Protein AF-A0A401U3Z3-F1 (afdb_monomer_lite)

Radius of gyration: 23.4 Å; chains: 1; bounding box: 72×34×37 Å

Secondary structure (DSSP, 8-state):
------HHHHHHHHHHHHHHHTTS-----HHHHHHHHHHHGGG-SS-HHHHHHHHTTSSSEEEEEEEEEETTEEEEEEEEETT-SSS-GGG--EEEEEEESSSSS--PEEEEE--

pLDDT: mean 84.1, std 18.47, range [35.75, 98.56]

Sequence (115 aa):
MEVNMTRKGLMLLIAVVFATLGGGSLAWSEDADQATLIKALPGAKLTLLQGIAQVAKGTEVPIEAKYEMADGKLMLSIYTSAKGFDTAAEDNSFNEYIGEVTTTSWTPKKEVFAD

Structure (mmCIF, N/CA/C/O backbone):
data_AF-A0A401U3Z3-F1
#
_entry.id   AF-A0A401U3Z3-F1
#
loop_
_atom_site.group_PDB
_atom_site.id
_atom_site.type_symbol
_atom_site.label_atom_id
_atom_site.label_alt_id
_atom_site.label_comp_id
_atom_site.label_asym_id
_atom_site.label_entity_id
_atom_site.label_seq_id
_atom_site.pdbx_PDB_ins_code
_atom_site.Cartn_x
_atom_site.Cartn_y
_atom_site.Cartn_z
_atom_site.occupancy
_atom_site.B_iso_or_equiv
_atom_site.auth_seq_id
_atom_site.auth_comp_id
_atom_site.auth_asym_id
_atom_site.auth_atom_id
_atom_site.pdbx_PDB_model_num
ATOM 1 N N . MET A 1 1 ? -56.806 -25.720 -5.184 1.00 35.75 1 MET A N 1
ATOM 2 C CA . MET A 1 1 ? -56.994 -25.247 -3.796 1.00 35.75 1 MET A CA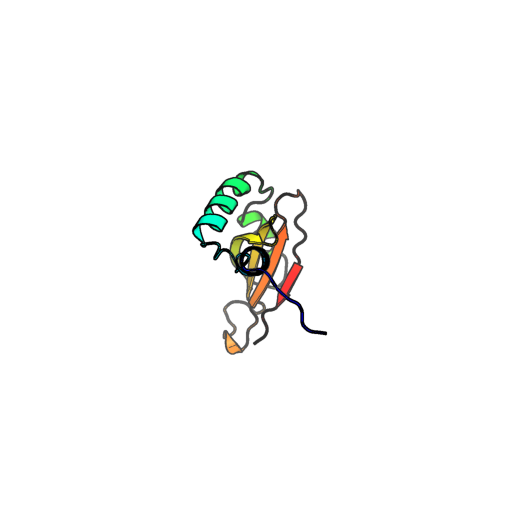 1
ATOM 3 C C . MET A 1 1 ? -56.984 -23.730 -3.835 1.00 35.75 1 MET A C 1
ATOM 5 O O . MET A 1 1 ? -55.933 -23.158 -4.085 1.00 35.75 1 MET A O 1
ATOM 9 N N . GLU A 1 2 ? -58.145 -23.090 -3.702 1.00 37.06 2 GLU A N 1
ATOM 10 C CA . GLU A 1 2 ? -58.240 -21.628 -3.605 1.00 37.06 2 GLU A CA 1
ATOM 11 C C . GLU A 1 2 ? -57.894 -21.200 -2.178 1.00 37.06 2 GLU A C 1
ATOM 13 O O . GLU A 1 2 ? -58.504 -21.662 -1.213 1.00 37.06 2 GLU A O 1
ATOM 18 N N . VAL A 1 3 ? -56.885 -20.343 -2.030 1.00 54.47 3 VAL A N 1
ATOM 19 C CA . VAL A 1 3 ? -56.543 -19.754 -0.734 1.00 54.47 3 VAL A CA 1
ATOM 20 C C . VAL A 1 3 ? -57.400 -18.503 -0.561 1.00 54.47 3 VAL A C 1
ATOM 22 O O . VAL A 1 3 ? -57.124 -17.469 -1.165 1.00 54.47 3 VAL A O 1
ATOM 25 N N . ASN A 1 4 ? -58.445 -18.588 0.265 1.00 56.91 4 ASN A N 1
ATOM 26 C CA . ASN A 1 4 ? -59.241 -17.426 0.668 1.00 56.91 4 ASN A CA 1
ATOM 27 C C . ASN A 1 4 ? -58.413 -16.524 1.596 1.00 56.91 4 ASN A C 1
ATOM 29 O O . ASN A 1 4 ? -58.437 -16.650 2.821 1.00 56.91 4 ASN A O 1
ATOM 33 N N . MET A 1 5 ? -57.644 -15.616 0.997 1.00 57.69 5 MET A N 1
ATOM 34 C CA . MET A 1 5 ? -56.813 -14.658 1.718 1.00 57.69 5 MET A CA 1
ATOM 35 C C . MET A 1 5 ? -57.670 -13.468 2.171 1.00 57.69 5 MET A C 1
ATOM 37 O O . MET A 1 5 ? -58.132 -12.664 1.363 1.00 57.69 5 MET A O 1
ATOM 41 N N . THR A 1 6 ? -57.894 -13.327 3.479 1.00 71.88 6 THR A N 1
ATOM 42 C CA . THR A 1 6 ? -58.561 -12.135 4.028 1.00 71.88 6 THR A CA 1
ATOM 43 C C . THR A 1 6 ? -57.683 -10.893 3.833 1.00 71.88 6 THR A C 1
ATOM 45 O O . THR A 1 6 ? -56.457 -10.988 3.852 1.00 71.88 6 THR A O 1
ATOM 48 N N . ARG A 1 7 ? -58.283 -9.698 3.692 1.00 59.25 7 ARG A N 1
ATOM 49 C CA . ARG A 1 7 ? -57.552 -8.420 3.495 1.00 59.25 7 ARG A CA 1
ATOM 50 C C . ARG A 1 7 ? -56.427 -8.188 4.516 1.00 59.25 7 ARG A C 1
ATOM 52 O O . ARG A 1 7 ? -55.405 -7.609 4.171 1.00 59.25 7 ARG A O 1
ATOM 59 N N . LYS A 1 8 ? -56.593 -8.682 5.748 1.00 56.34 8 LYS A N 1
ATOM 60 C CA . LYS A 1 8 ? -55.565 -8.642 6.801 1.00 56.34 8 LYS A CA 1
ATOM 61 C C . LYS A 1 8 ? -54.401 -9.605 6.530 1.00 56.34 8 LYS A C 1
ATOM 63 O O . LYS A 1 8 ? -53.259 -9.222 6.741 1.00 56.34 8 LYS A O 1
ATOM 68 N N . GLY A 1 9 ? -54.677 -10.806 6.016 1.00 66.06 9 GLY A N 1
ATOM 69 C CA . GLY A 1 9 ? -53.654 -11.761 5.572 1.00 66.06 9 GLY A CA 1
ATOM 70 C C . GLY A 1 9 ? -52.889 -11.276 4.338 1.00 66.06 9 GLY A C 1
ATOM 71 O O . GLY A 1 9 ? -51.674 -11.428 4.272 1.00 66.06 9 GLY A O 1
ATOM 72 N N . LEU A 1 10 ? -53.575 -10.593 3.415 1.00 64.38 10 LEU A N 1
ATOM 73 C CA . LEU A 1 10 ? -52.940 -9.951 2.263 1.00 64.38 10 LEU A CA 1
ATOM 74 C C . LEU A 1 10 ? -52.013 -8.799 2.692 1.00 64.38 10 LEU A C 1
ATOM 76 O O . LEU A 1 10 ? -50.897 -8.707 2.197 1.00 64.38 10 LEU A O 1
ATOM 80 N N . MET A 1 11 ? -52.431 -7.960 3.649 1.00 63.34 11 MET A N 1
ATOM 81 C CA . MET A 1 11 ? -51.575 -6.890 4.186 1.00 63.34 11 MET A CA 1
ATOM 82 C C . MET A 1 11 ? -50.361 -7.420 4.958 1.00 63.34 11 MET A C 1
ATOM 84 O O . MET A 1 11 ? -49.278 -6.855 4.839 1.00 63.34 11 MET A O 1
ATOM 88 N N . LEU A 1 12 ? -50.515 -8.516 5.706 1.00 63.75 12 LEU A N 1
ATOM 89 C CA . LEU A 1 12 ? -49.402 -9.176 6.396 1.00 63.75 12 LEU A CA 1
ATOM 90 C C . LEU A 1 12 ? -48.393 -9.773 5.410 1.00 63.75 12 LEU A C 1
ATOM 92 O O . LEU A 1 12 ? -47.193 -9.604 5.596 1.00 63.75 12 LEU A O 1
ATOM 96 N N . LEU A 1 13 ? -48.864 -10.397 4.328 1.00 63.91 13 LEU A N 1
ATOM 97 C CA . LEU A 1 13 ? -47.993 -10.885 3.257 1.00 63.91 13 LEU A CA 1
ATOM 98 C C . LEU A 1 13 ? -47.250 -9.747 2.552 1.00 63.91 13 LEU A C 1
ATOM 100 O O . LEU A 1 13 ? -46.053 -9.865 2.320 1.00 63.91 13 LEU A O 1
ATOM 104 N N . ILE A 1 14 ? -47.921 -8.626 2.278 1.00 61.09 14 ILE A N 1
ATOM 105 C CA . ILE A 1 14 ? -47.280 -7.438 1.696 1.00 61.09 14 ILE A CA 1
ATOM 106 C C . ILE A 1 14 ? -46.209 -6.882 2.648 1.00 61.09 14 ILE A C 1
ATOM 108 O O . ILE A 1 14 ? -45.102 -6.594 2.206 1.00 61.09 14 ILE A O 1
ATOM 112 N N . ALA A 1 15 ? -46.486 -6.788 3.952 1.00 59.50 15 ALA A N 1
ATOM 113 C CA . ALA A 1 15 ? -45.518 -6.300 4.936 1.00 59.50 15 ALA A CA 1
ATOM 114 C C . ALA A 1 15 ? -44.283 -7.212 5.066 1.00 59.50 15 ALA A C 1
ATOM 116 O O . ALA A 1 15 ? -43.165 -6.711 5.157 1.00 59.50 15 ALA A O 1
ATOM 117 N N . VAL A 1 16 ? -44.462 -8.538 5.016 1.00 60.91 16 VAL A N 1
ATOM 118 C CA . VAL A 1 16 ? -43.342 -9.495 5.015 1.00 60.91 16 VAL A CA 1
ATOM 119 C C . VAL A 1 16 ? -42.525 -9.379 3.728 1.00 60.91 16 VAL A C 1
ATOM 121 O O . VAL A 1 16 ? -41.301 -9.334 3.791 1.00 60.91 16 VAL A O 1
ATOM 124 N N . VAL A 1 17 ? -43.182 -9.245 2.573 1.00 59.69 17 VAL A N 1
ATOM 125 C CA . VAL A 1 17 ? -42.509 -9.070 1.277 1.00 59.69 17 VAL A CA 1
ATOM 126 C C . VAL A 1 17 ? -41.715 -7.755 1.229 1.00 59.69 17 VAL A C 1
ATOM 128 O O . VAL A 1 17 ? -40.571 -7.757 0.778 1.00 59.69 17 VAL A O 1
ATOM 131 N N . PHE A 1 18 ? -42.248 -6.655 1.774 1.00 56.88 18 PHE A N 1
ATOM 132 C CA . PHE A 1 18 ? -41.516 -5.387 1.911 1.00 56.88 18 PHE A CA 1
ATOM 133 C C . PHE A 1 18 ? -40.365 -5.461 2.924 1.00 56.88 18 PHE A C 1
ATOM 135 O O . PHE A 1 18 ? -39.333 -4.840 2.693 1.00 56.88 18 PHE A O 1
ATOM 142 N N . ALA A 1 19 ? -40.483 -6.245 3.999 1.00 57.16 19 ALA A N 1
ATOM 143 C CA . ALA A 1 19 ? -39.378 -6.467 4.934 1.00 57.16 19 ALA A CA 1
ATOM 144 C C . ALA A 1 19 ? -38.239 -7.296 4.307 1.00 57.16 19 ALA A C 1
ATOM 146 O O . ALA A 1 19 ? -37.075 -7.075 4.627 1.00 57.16 19 ALA A O 1
ATOM 147 N N . THR A 1 20 ? -38.553 -8.206 3.377 1.00 54.34 20 THR A N 1
ATOM 148 C CA . THR A 1 20 ? -37.546 -8.996 2.645 1.00 54.34 20 THR A CA 1
ATOM 149 C C . THR A 1 20 ? -36.970 -8.287 1.416 1.00 54.34 20 THR A C 1
ATOM 151 O O . THR A 1 20 ? -35.839 -8.568 1.037 1.00 54.34 20 THR A O 1
ATOM 154 N N . LEU A 1 21 ? -37.708 -7.351 0.804 1.00 49.84 21 LEU A N 1
ATOM 155 C CA . LEU A 1 21 ? -37.249 -6.553 -0.347 1.00 49.84 21 LEU A CA 1
ATOM 156 C C . LEU A 1 21 ? -36.634 -5.201 0.059 1.00 49.84 21 LEU A C 1
ATOM 158 O O . LEU A 1 21 ? -35.899 -4.607 -0.722 1.00 49.84 21 LEU A O 1
ATOM 162 N N . GLY A 1 22 ? -36.897 -4.723 1.279 1.00 45.19 22 GLY A N 1
ATOM 163 C CA . GLY A 1 22 ? -36.292 -3.521 1.865 1.00 45.19 22 GLY A CA 1
ATOM 164 C C . GLY A 1 22 ? -34.850 -3.712 2.345 1.00 45.19 22 GLY A C 1
ATOM 165 O O . GLY A 1 22 ? -34.203 -2.740 2.713 1.00 45.19 22 GLY A O 1
ATOM 166 N N . GLY A 1 23 ? -34.326 -4.942 2.288 1.00 45.28 23 GLY A N 1
ATOM 167 C CA . GLY A 1 23 ? -32.892 -5.232 2.381 1.00 45.28 23 GLY A CA 1
ATOM 168 C C . GLY A 1 23 ? -32.122 -4.889 1.100 1.00 45.28 23 GLY A C 1
ATOM 169 O O . GLY A 1 23 ? -30.990 -5.338 0.941 1.00 45.28 23 GLY A O 1
ATOM 170 N N . GLY A 1 24 ? -32.742 -4.143 0.175 1.00 45.03 24 GLY A N 1
ATOM 171 C CA . GLY A 1 24 ? -32.058 -3.521 -0.948 1.00 45.03 24 GLY A CA 1
ATOM 172 C C . GLY A 1 24 ? -30.869 -2.739 -0.418 1.00 45.03 24 GLY A C 1
ATOM 173 O O . GLY A 1 24 ? -31.037 -1.862 0.427 1.00 45.03 24 GLY A O 1
ATOM 174 N N . SER A 1 25 ? -29.688 -3.152 -0.870 1.00 54.06 25 SER A N 1
ATOM 175 C CA . SER A 1 25 ? -28.370 -2.654 -0.513 1.00 54.06 25 SER A CA 1
ATOM 176 C C . SER A 1 25 ? -28.431 -1.211 -0.037 1.00 54.06 25 SER A C 1
ATOM 178 O O . SER A 1 25 ? -28.716 -0.306 -0.823 1.00 54.06 25 SER A O 1
ATOM 180 N N . LEU A 1 26 ? -28.177 -1.000 1.258 1.00 50.16 26 LEU A N 1
ATOM 181 C CA . LEU A 1 26 ? -27.770 0.311 1.738 1.00 50.16 26 LEU A CA 1
ATOM 182 C C . LEU A 1 26 ? -26.631 0.724 0.807 1.00 50.16 26 LEU A C 1
ATOM 184 O O . LEU A 1 26 ? -25.592 0.068 0.792 1.00 50.16 26 LEU A O 1
ATOM 188 N N . ALA A 1 27 ? -26.854 1.729 -0.033 1.00 51.00 27 ALA A N 1
ATOM 189 C CA . ALA A 1 27 ? -25.775 2.358 -0.766 1.00 51.00 27 ALA A CA 1
ATOM 190 C C . ALA A 1 27 ? -24.890 3.000 0.305 1.00 51.00 27 ALA A C 1
ATOM 192 O O . ALA A 1 27 ? -25.212 4.068 0.825 1.00 51.00 27 ALA A O 1
ATOM 193 N N . TRP A 1 28 ? -23.871 2.268 0.754 1.00 52.91 28 TRP A N 1
ATOM 194 C CA . TRP A 1 28 ? -22.881 2.773 1.692 1.00 52.91 28 TRP A CA 1
ATOM 195 C C . TRP A 1 28 ? -22.150 3.870 0.930 1.00 52.91 28 TRP A C 1
ATOM 197 O O . TRP A 1 28 ? -21.551 3.602 -0.109 1.00 52.91 28 TRP A O 1
ATOM 207 N N . SER A 1 29 ? -22.327 5.124 1.355 1.00 55.81 29 SER A N 1
ATOM 208 C CA . SER A 1 29 ? -21.581 6.212 0.733 1.00 55.81 29 SER A CA 1
ATOM 209 C C . SER A 1 29 ? -20.113 6.070 1.116 1.00 55.81 29 SER A C 1
ATOM 211 O O . SER A 1 29 ? -19.796 5.602 2.214 1.00 55.81 29 SER A O 1
ATOM 213 N N . GLU A 1 30 ? -19.227 6.513 0.226 1.00 60.84 30 GLU A N 1
ATOM 214 C CA . GLU A 1 30 ? -17.785 6.600 0.485 1.00 60.84 30 GLU A CA 1
ATOM 215 C C . GLU A 1 30 ? -17.489 7.324 1.816 1.00 60.84 30 GLU A C 1
ATOM 217 O O . GLU A 1 30 ? -16.524 6.990 2.501 1.00 60.84 30 GLU A O 1
ATOM 222 N N . ASP A 1 31 ? -18.366 8.238 2.257 1.00 63.12 31 ASP A N 1
ATOM 223 C CA . ASP A 1 31 ? -18.234 8.939 3.541 1.00 63.12 31 ASP A CA 1
ATOM 224 C C . ASP A 1 31 ? -18.305 7.996 4.756 1.00 63.12 31 ASP A C 1
ATOM 226 O O . ASP A 1 31 ? -17.625 8.220 5.763 1.00 63.12 31 ASP A O 1
ATOM 230 N N . ALA A 1 32 ? -19.131 6.944 4.697 1.00 69.25 32 ALA A N 1
ATOM 231 C CA . ALA A 1 32 ? -19.266 5.977 5.787 1.00 69.25 32 ALA A CA 1
ATOM 232 C C . ALA A 1 32 ? -18.001 5.115 5.926 1.00 69.25 32 ALA A C 1
ATOM 234 O O . ALA A 1 32 ? -17.523 4.886 7.047 1.00 69.25 32 ALA A O 1
ATOM 235 N N . ASP A 1 33 ? -17.417 4.711 4.798 1.00 76.62 33 ASP A N 1
ATOM 236 C CA . ASP A 1 33 ? -16.160 3.963 4.764 1.00 76.62 33 ASP A CA 1
ATOM 237 C C . ASP A 1 33 ? -14.980 4.848 5.169 1.00 76.62 33 ASP A C 1
ATOM 239 O O . ASP A 1 33 ? -14.126 4.420 5.949 1.00 76.62 33 ASP A O 1
ATOM 243 N N . GLN A 1 34 ? -14.975 6.123 4.773 1.00 86.69 34 GLN A N 1
ATOM 244 C CA . GLN A 1 34 ? -13.940 7.076 5.164 1.00 86.69 34 GLN A CA 1
ATOM 245 C C . GLN A 1 34 ? -13.986 7.402 6.665 1.00 86.69 34 GLN A C 1
ATOM 247 O O . GLN A 1 34 ? -12.949 7.417 7.331 1.00 86.69 34 GLN A O 1
ATOM 252 N N . ALA A 1 35 ? -15.175 7.596 7.245 1.00 91.69 35 ALA A N 1
ATOM 253 C CA . ALA A 1 35 ? -15.322 7.772 8.690 1.00 91.69 35 ALA A CA 1
ATOM 254 C C . ALA A 1 35 ? -14.884 6.522 9.474 1.00 91.69 35 ALA A C 1
ATOM 256 O O . ALA A 1 35 ? -14.314 6.638 10.564 1.00 91.69 35 ALA A O 1
ATOM 257 N N . THR A 1 36 ? -15.139 5.330 8.930 1.00 93.88 36 THR A N 1
ATOM 258 C CA . THR A 1 36 ? -14.702 4.055 9.514 1.00 93.88 36 THR A CA 1
ATOM 259 C C . THR A 1 36 ? -13.186 3.905 9.433 1.00 93.88 36 THR A C 1
ATOM 261 O O . THR A 1 36 ? -12.554 3.600 10.446 1.00 93.88 36 THR A O 1
ATOM 264 N N . LEU A 1 37 ? -12.592 4.227 8.282 1.00 95.50 37 LEU A N 1
ATOM 265 C CA . LEU A 1 37 ? -11.148 4.257 8.081 1.00 95.50 37 LEU A CA 1
ATOM 266 C C . LEU A 1 37 ? -10.476 5.195 9.086 1.00 95.50 37 LEU A C 1
ATOM 268 O O . LEU A 1 37 ? -9.596 4.757 9.821 1.00 95.50 37 LEU A O 1
ATOM 272 N N . ILE A 1 38 ? -10.931 6.450 9.194 1.00 95.94 38 ILE A N 1
ATOM 273 C CA . ILE A 1 38 ? -10.367 7.445 10.125 1.00 95.94 38 ILE A CA 1
ATOM 274 C C . ILE A 1 38 ? -10.363 6.919 11.567 1.00 95.94 38 ILE A C 1
ATOM 276 O O . ILE A 1 38 ? -9.376 7.085 12.284 1.00 95.94 38 ILE A O 1
ATOM 280 N N . LYS A 1 39 ? -11.443 6.252 11.993 1.00 96.56 39 LYS A N 1
ATOM 281 C CA . LYS A 1 39 ? -11.536 5.642 13.330 1.00 96.56 39 LYS A CA 1
ATOM 282 C C . LYS A 1 39 ? -10.600 4.446 13.504 1.00 96.56 39 LYS A C 1
ATOM 284 O O . LYS A 1 39 ? -10.130 4.215 14.615 1.00 96.56 39 LYS A O 1
ATOM 289 N N . ALA A 1 40 ? -10.349 3.688 12.440 1.00 97.12 40 ALA A N 1
ATOM 290 C CA . ALA A 1 40 ? -9.494 2.510 12.465 1.00 97.12 40 ALA A CA 1
ATOM 291 C C . ALA A 1 40 ? -7.996 2.851 12.388 1.00 97.12 40 ALA A C 1
ATOM 293 O O . ALA A 1 40 ? -7.198 2.120 12.970 1.00 97.12 40 ALA A O 1
ATOM 294 N N . LEU A 1 41 ? -7.609 3.965 11.746 1.00 97.56 41 LEU A N 1
ATOM 295 C CA . LEU A 1 41 ? -6.210 4.372 11.526 1.00 97.56 41 LEU A CA 1
ATOM 296 C C . LEU A 1 41 ? -5.291 4.263 12.763 1.00 97.56 41 LEU A C 1
ATOM 298 O O . LEU A 1 41 ? -4.178 3.759 12.603 1.00 97.56 41 LEU A O 1
ATOM 302 N N . PRO A 1 42 ? -5.700 4.645 13.995 1.00 97.44 42 PRO A N 1
ATOM 303 C CA . PRO A 1 42 ? -4.861 4.475 15.189 1.00 97.44 42 PRO A CA 1
ATOM 304 C C . PRO A 1 42 ? -4.475 3.017 15.497 1.00 97.44 42 PRO A C 1
ATOM 306 O O . PRO A 1 42 ? -3.545 2.767 16.264 1.00 97.44 42 PRO A O 1
ATOM 309 N N . GLY A 1 43 ? -5.196 2.045 14.932 1.00 97.44 43 GLY A N 1
ATOM 310 C CA . GLY A 1 43 ? -4.921 0.617 15.054 1.00 97.44 43 GLY A CA 1
ATOM 311 C C . GLY A 1 43 ? -3.787 0.108 14.160 1.00 97.44 43 GLY A C 1
ATOM 312 O O . GLY A 1 43 ? -3.301 -0.999 14.408 1.00 97.44 43 GLY A O 1
ATOM 313 N N . ALA A 1 44 ? -3.343 0.885 13.164 1.00 98.00 44 ALA A N 1
ATOM 314 C CA . ALA A 1 44 ? -2.256 0.492 12.272 1.00 98.00 44 ALA A CA 1
ATOM 315 C C . ALA A 1 44 ? -0.943 0.268 13.041 1.00 98.00 44 ALA A C 1
ATOM 317 O O . ALA A 1 44 ? -0.533 1.074 13.878 1.00 98.00 44 ALA A O 1
ATOM 318 N N . LYS A 1 45 ? -0.271 -0.848 12.754 1.00 97.75 45 LYS A N 1
ATOM 319 C CA . LYS A 1 45 ? 1.019 -1.240 13.343 1.00 97.75 45 LYS A CA 1
ATOM 320 C C . LYS A 1 45 ? 2.205 -0.965 12.432 1.00 97.75 45 LYS A C 1
ATOM 322 O O . LYS A 1 45 ? 3.335 -0.983 12.913 1.00 97.75 45 LYS A O 1
ATOM 327 N N . LEU A 1 46 ? 1.952 -0.698 11.153 1.00 97.06 46 LEU A N 1
ATOM 328 C CA . LEU A 1 46 ? 2.955 -0.253 10.195 1.00 97.06 46 LEU A CA 1
ATOM 329 C C . LEU A 1 46 ? 2.567 1.097 9.618 1.00 97.06 46 LEU A C 1
ATOM 331 O O . LEU A 1 46 ? 1.386 1.386 9.464 1.00 97.06 46 LEU A O 1
ATOM 335 N N . THR A 1 47 ? 3.575 1.890 9.271 1.00 97.25 47 THR A N 1
ATOM 336 C CA . THR A 1 47 ? 3.425 3.095 8.460 1.00 97.25 47 THR A CA 1
ATOM 337 C C . THR A 1 47 ? 3.382 2.748 6.971 1.00 97.25 47 THR A C 1
ATOM 339 O O . THR A 1 47 ? 3.907 1.716 6.547 1.00 97.25 47 THR A O 1
ATOM 342 N N . LEU A 1 48 ? 2.857 3.665 6.153 1.00 98.25 48 LEU A N 1
ATOM 343 C CA . LEU A 1 48 ? 2.928 3.566 4.690 1.00 98.25 48 LEU A CA 1
ATOM 344 C C . LEU A 1 48 ? 4.375 3.356 4.209 1.00 98.25 48 LEU A C 1
ATOM 346 O O . LEU A 1 48 ? 4.640 2.473 3.399 1.00 98.25 48 LEU A O 1
ATOM 350 N N . LEU A 1 49 ? 5.332 4.105 4.775 1.00 98.06 49 LEU A N 1
ATOM 351 C CA . LEU A 1 49 ? 6.754 3.985 4.436 1.00 98.06 49 LEU A CA 1
ATOM 352 C C . LEU A 1 49 ? 7.326 2.603 4.786 1.00 98.06 49 LEU A C 1
ATOM 354 O O . LEU A 1 49 ? 8.137 2.076 4.031 1.00 98.06 49 LEU A O 1
ATOM 358 N N . GLN A 1 50 ? 6.915 2.003 5.907 1.00 97.69 50 GLN A N 1
ATOM 359 C CA . GLN A 1 50 ? 7.338 0.647 6.268 1.00 97.69 50 GLN A CA 1
ATOM 360 C C . GLN A 1 50 ? 6.793 -0.395 5.285 1.00 97.69 50 GLN A C 1
ATOM 362 O O . GLN A 1 50 ? 7.540 -1.292 4.895 1.00 97.69 50 GLN A O 1
ATOM 367 N N . GLY A 1 51 ? 5.539 -0.249 4.842 1.00 97.62 51 GLY A N 1
ATOM 368 C CA . GLY A 1 51 ? 4.962 -1.081 3.781 1.00 97.62 51 GLY A CA 1
ATOM 369 C C . GLY A 1 51 ? 5.731 -0.962 2.467 1.00 97.62 51 GLY A C 1
ATOM 370 O O . GLY A 1 51 ? 6.186 -1.972 1.928 1.00 97.62 51 GLY A O 1
ATOM 371 N N . ILE A 1 52 ? 5.970 0.273 2.007 1.00 98.50 52 ILE A N 1
ATOM 372 C CA . ILE A 1 52 ? 6.775 0.560 0.808 1.00 98.50 52 ILE A CA 1
ATOM 373 C C . ILE A 1 52 ? 8.158 -0.081 0.931 1.00 98.50 52 ILE A C 1
ATOM 375 O O . ILE A 1 52 ? 8.578 -0.812 0.040 1.00 98.50 52 ILE A O 1
ATOM 379 N N . ALA A 1 53 ? 8.859 0.141 2.047 1.00 98.19 53 ALA A N 1
ATOM 380 C CA . ALA A 1 53 ? 10.200 -0.393 2.266 1.00 98.19 53 ALA A CA 1
ATOM 381 C C . ALA A 1 53 ? 10.232 -1.929 2.320 1.00 98.19 53 ALA A C 1
ATOM 383 O O . ALA A 1 53 ? 11.254 -2.529 1.992 1.00 98.19 53 ALA A O 1
ATOM 384 N N . GLN A 1 54 ? 9.147 -2.582 2.746 1.00 97.62 54 GLN A N 1
ATOM 385 C CA . GLN A 1 54 ? 9.037 -4.037 2.709 1.00 97.62 54 GLN A CA 1
ATOM 386 C C . GLN A 1 54 ? 8.872 -4.549 1.274 1.00 97.62 54 GLN A C 1
ATOM 388 O O . GLN A 1 54 ? 9.594 -5.470 0.893 1.00 97.62 54 GLN A O 1
ATOM 393 N N . VAL A 1 55 ? 7.978 -3.951 0.481 1.00 98.12 55 VAL A N 1
ATOM 394 C CA . VAL A 1 55 ? 7.737 -4.360 -0.916 1.00 98.12 55 VAL A CA 1
ATOM 395 C C . VAL A 1 55 ? 8.927 -4.022 -1.819 1.00 98.12 55 VAL A C 1
ATOM 397 O O . VAL A 1 55 ? 9.319 -4.847 -2.639 1.00 98.12 55 VAL A O 1
ATOM 400 N N . ALA A 1 56 ? 9.589 -2.883 -1.594 1.00 97.81 56 ALA A N 1
ATOM 401 C CA . ALA A 1 56 ? 10.776 -2.442 -2.336 1.00 97.81 56 ALA A CA 1
ATOM 402 C C . ALA A 1 56 ? 12.006 -3.360 -2.185 1.00 97.81 56 ALA A C 1
ATOM 404 O O . ALA A 1 56 ? 13.002 -3.166 -2.873 1.00 97.81 56 ALA A O 1
ATOM 405 N N . LYS A 1 57 ? 11.970 -4.355 -1.286 1.00 97.56 57 LYS A N 1
ATOM 406 C CA . LYS A 1 57 ? 12.996 -5.414 -1.221 1.00 97.56 57 LYS A CA 1
ATOM 407 C C . LYS A 1 57 ? 12.865 -6.430 -2.360 1.00 97.56 57 LYS A C 1
ATOM 409 O O . LYS A 1 57 ? 13.786 -7.217 -2.567 1.00 97.56 57 LYS A O 1
ATOM 414 N N . GLY A 1 58 ? 11.708 -6.469 -3.021 1.00 95.94 58 GLY A N 1
ATOM 415 C CA . GLY A 1 58 ? 11.460 -7.284 -4.203 1.00 95.94 58 GLY A CA 1
ATOM 416 C C . GLY A 1 58 ? 12.023 -6.653 -5.476 1.00 95.94 58 GLY A C 1
ATOM 417 O O . GLY A 1 58 ? 12.856 -5.753 -5.438 1.00 95.94 58 GLY A O 1
ATOM 418 N N . THR A 1 59 ? 11.560 -7.148 -6.621 1.00 95.62 59 THR A N 1
ATOM 419 C CA . THR A 1 59 ? 11.980 -6.674 -7.951 1.00 95.62 59 THR A CA 1
ATOM 420 C C . THR A 1 59 ? 11.065 -5.599 -8.531 1.00 95.62 59 THR A C 1
ATOM 422 O O . THR A 1 59 ? 11.394 -5.013 -9.556 1.00 95.62 59 THR A O 1
ATOM 425 N N . GLU A 1 60 ? 9.905 -5.374 -7.918 1.00 97.31 60 GLU A N 1
ATOM 426 C CA . GLU A 1 60 ? 8.886 -4.445 -8.407 1.00 97.31 60 GLU A CA 1
ATOM 427 C C . GLU A 1 60 ? 9.070 -3.060 -7.795 1.00 97.31 60 GLU A C 1
ATOM 429 O O . GLU A 1 60 ? 9.608 -2.919 -6.695 1.00 97.31 60 GLU A O 1
ATOM 434 N N . VAL A 1 61 ? 8.591 -2.035 -8.496 1.00 98.06 61 VAL A N 1
ATOM 435 C CA . VAL A 1 61 ? 8.722 -0.642 -8.063 1.00 98.06 61 VAL A CA 1
ATOM 436 C C . VAL A 1 61 ? 7.417 -0.197 -7.405 1.00 98.06 61 VAL A C 1
ATOM 438 O O . VAL A 1 61 ? 6.408 -0.122 -8.107 1.00 98.06 61 VAL A O 1
ATOM 441 N N . PRO A 1 62 ? 7.391 0.110 -6.092 1.00 98.31 62 PRO A N 1
ATOM 442 C CA . PRO A 1 62 ? 6.209 0.681 -5.454 1.00 98.31 62 PRO A CA 1
ATOM 443 C C . PRO A 1 62 ? 5.865 2.053 -6.034 1.00 98.31 62 PRO A C 1
ATOM 445 O O . PRO A 1 62 ? 6.748 2.894 -6.203 1.00 98.31 62 PRO A O 1
ATOM 448 N N . ILE A 1 63 ? 4.581 2.278 -6.306 1.00 97.38 63 ILE A N 1
ATOM 449 C CA . ILE A 1 63 ? 4.065 3.510 -6.922 1.00 97.38 63 ILE A CA 1
ATOM 450 C C . ILE A 1 63 ? 3.034 4.227 -6.044 1.00 97.38 63 ILE A C 1
ATOM 452 O O . ILE A 1 63 ? 2.907 5.444 -6.127 1.00 97.38 63 ILE A O 1
ATOM 456 N N . GLU A 1 64 ? 2.349 3.501 -5.158 1.00 97.81 64 GLU A N 1
ATOM 457 C CA . GLU A 1 64 ? 1.356 4.053 -4.235 1.00 97.81 64 GLU A CA 1
ATOM 458 C C . GLU A 1 64 ? 1.299 3.214 -2.951 1.00 97.81 64 GLU A C 1
ATOM 460 O O . GLU A 1 64 ? 1.534 2.005 -2.970 1.00 97.81 64 GLU A O 1
ATOM 465 N N . ALA A 1 65 ? 0.973 3.864 -1.832 1.00 98.38 65 ALA A N 1
ATOM 466 C CA . ALA A 1 65 ? 0.633 3.209 -0.577 1.00 98.38 65 ALA A CA 1
ATOM 467 C C . ALA A 1 65 ? -0.661 3.800 -0.012 1.00 98.38 65 ALA A C 1
ATOM 469 O O . ALA A 1 65 ? -0.787 5.022 0.095 1.00 98.38 65 ALA A O 1
ATOM 470 N N . LYS A 1 66 ? -1.588 2.935 0.403 1.00 97.50 66 LYS A N 1
ATOM 471 C CA . LYS A 1 66 ? -2.937 3.316 0.829 1.00 97.50 66 LYS A CA 1
ATOM 472 C C . LYS A 1 66 ? -3.350 2.533 2.076 1.00 97.50 66 LYS A C 1
ATOM 474 O O . LYS A 1 66 ? -3.062 1.343 2.190 1.00 97.50 66 LYS A O 1
ATOM 479 N N . TYR A 1 67 ? -4.035 3.201 3.004 1.00 97.81 67 TYR A N 1
ATOM 480 C CA . TYR A 1 67 ? -4.850 2.510 4.002 1.00 97.81 67 TYR A CA 1
ATOM 481 C C . TYR A 1 67 ? -6.288 2.468 3.522 1.00 97.81 67 TYR A C 1
ATOM 483 O O . TYR A 1 67 ? -6.811 3.484 3.066 1.00 97.81 67 TYR A O 1
ATOM 491 N N . GLU A 1 68 ? -6.940 1.330 3.691 1.00 95.50 68 GLU A N 1
ATOM 492 C CA . GLU A 1 68 ? -8.343 1.178 3.330 1.00 95.50 68 GLU A CA 1
ATOM 493 C C . GLU A 1 68 ? -9.067 0.215 4.259 1.00 95.50 68 GLU A C 1
ATOM 495 O O . GLU A 1 68 ? -8.450 -0.572 4.984 1.00 95.50 68 GLU A O 1
ATOM 500 N N . MET A 1 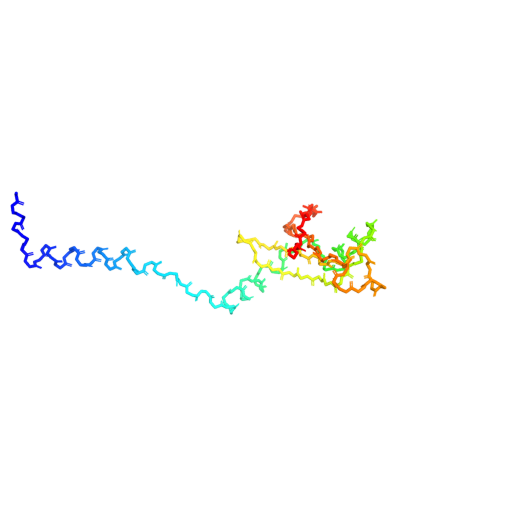69 ? -10.394 0.306 4.240 1.00 94.88 69 MET A N 1
ATOM 501 C CA . MET A 1 69 ? -11.250 -0.716 4.817 1.00 94.88 69 MET A CA 1
ATOM 502 C C . MET A 1 69 ? -11.587 -1.721 3.717 1.00 94.88 69 MET A C 1
ATOM 504 O O . MET A 1 69 ? -12.209 -1.352 2.729 1.00 94.88 69 MET A O 1
ATOM 508 N N . ALA A 1 70 ? -11.213 -2.984 3.900 1.00 91.56 70 ALA A N 1
ATOM 509 C CA . ALA A 1 70 ? -11.653 -4.080 3.038 1.00 91.56 70 ALA A CA 1
ATOM 510 C C . ALA A 1 70 ? -12.067 -5.263 3.915 1.00 91.56 70 ALA A C 1
ATOM 512 O O . ALA A 1 70 ? -11.412 -5.552 4.918 1.00 91.56 70 ALA A O 1
ATOM 513 N N . ASP A 1 71 ? -13.195 -5.899 3.595 1.00 89.88 71 ASP A N 1
ATOM 514 C CA . ASP A 1 71 ? -13.783 -6.990 4.389 1.00 89.88 71 ASP A CA 1
ATOM 515 C C . ASP A 1 71 ? -13.905 -6.670 5.896 1.00 89.88 71 ASP A C 1
ATOM 517 O O . ASP A 1 71 ? -13.708 -7.524 6.764 1.00 89.88 71 ASP A O 1
ATOM 521 N N . GLY A 1 72 ? -14.193 -5.405 6.228 1.00 92.06 72 GLY A N 1
ATOM 522 C CA . GLY A 1 72 ? -14.313 -4.926 7.610 1.00 92.06 72 GLY A CA 1
ATOM 523 C C . GLY A 1 72 ? -12.988 -4.802 8.376 1.00 92.06 72 GLY A C 1
ATOM 524 O O . GLY A 1 72 ? -13.006 -4.602 9.591 1.00 92.06 72 GLY A O 1
ATOM 525 N N . LYS A 1 73 ? -11.842 -4.905 7.697 1.00 95.19 73 LYS A N 1
ATOM 526 C CA . LYS A 1 73 ? -10.500 -4.833 8.288 1.00 95.19 73 LYS A CA 1
ATOM 527 C C . LYS A 1 73 ? -9.744 -3.603 7.815 1.00 95.19 73 LYS A C 1
ATOM 529 O O . LYS A 1 73 ? -9.909 -3.169 6.681 1.00 95.19 73 LYS A O 1
ATOM 534 N N . LEU A 1 74 ? -8.873 -3.084 8.682 1.00 97.31 74 LEU A N 1
ATOM 535 C CA . LEU A 1 74 ? -7.904 -2.066 8.294 1.00 97.31 74 LEU A CA 1
ATOM 536 C C . LEU A 1 74 ? -6.759 -2.734 7.531 1.00 97.31 74 LEU A C 1
ATOM 538 O O . LEU A 1 74 ? -5.975 -3.501 8.105 1.00 97.31 74 LEU A O 1
ATOM 542 N N . MET A 1 75 ? -6.665 -2.416 6.249 1.00 97.69 75 MET A N 1
ATOM 543 C CA . MET A 1 75 ? -5.668 -2.953 5.337 1.00 97.69 75 MET A CA 1
ATOM 544 C C . MET A 1 75 ? -4.624 -1.892 4.998 1.00 97.69 75 MET A C 1
ATOM 546 O O . MET A 1 75 ? -4.895 -0.690 5.009 1.00 97.69 75 MET A O 1
ATOM 550 N N . LEU A 1 76 ? -3.417 -2.362 4.708 1.00 98.31 76 LEU A N 1
ATOM 551 C CA . LEU A 1 76 ? -2.375 -1.613 4.024 1.00 98.31 76 LEU A CA 1
ATOM 552 C C . LEU A 1 76 ? -2.184 -2.245 2.651 1.00 98.31 76 LEU A C 1
ATOM 554 O O . LEU A 1 76 ? -1.924 -3.451 2.570 1.00 98.31 76 LEU A O 1
ATOM 558 N N . SER A 1 77 ? -2.275 -1.408 1.626 1.00 98.31 77 SER A N 1
ATOM 559 C CA . SER A 1 77 ? -2.117 -1.776 0.225 1.00 98.31 77 SER A CA 1
ATOM 560 C C . SER A 1 77 ? -0.952 -1.007 -0.373 1.00 98.31 77 SER A C 1
ATOM 562 O O . SER A 1 77 ? -0.842 0.208 -0.191 1.00 98.31 77 SER A O 1
ATOM 564 N N . ILE A 1 78 ? -0.059 -1.720 -1.054 1.00 98.56 78 ILE A N 1
ATOM 565 C CA . ILE A 1 78 ? 1.062 -1.149 -1.799 1.00 98.56 78 ILE A CA 1
ATOM 566 C C . ILE A 1 78 ? 0.902 -1.552 -3.256 1.00 98.56 78 ILE A C 1
ATOM 568 O O . ILE A 1 78 ? 1.007 -2.737 -3.579 1.00 98.56 78 ILE A O 1
ATOM 572 N N . TYR A 1 79 ? 0.684 -0.572 -4.124 1.00 98.06 79 TYR A N 1
ATOM 573 C CA . TYR A 1 79 ? 0.625 -0.810 -5.559 1.00 98.06 79 TYR A CA 1
ATOM 574 C C . TYR A 1 79 ? 2.019 -0.725 -6.154 1.00 98.06 79 TYR A C 1
ATOM 576 O O . TYR A 1 79 ? 2.830 0.120 -5.756 1.00 98.06 79 TYR A O 1
ATOM 584 N N . THR A 1 80 ? 2.298 -1.591 -7.119 1.00 98.12 80 THR A N 1
ATOM 585 C CA . THR A 1 80 ? 3.596 -1.672 -7.780 1.00 98.12 80 THR A CA 1
ATOM 586 C C . THR A 1 80 ? 3.469 -1.701 -9.293 1.00 98.12 80 THR A C 1
ATOM 588 O O . THR A 1 80 ? 2.509 -2.221 -9.855 1.00 98.12 80 THR A O 1
ATOM 591 N N . SER A 1 81 ? 4.498 -1.174 -9.950 1.00 97.19 81 SER A N 1
ATOM 592 C CA . SER A 1 81 ? 4.806 -1.472 -11.343 1.00 97.19 81 SER A CA 1
ATOM 593 C C . SER A 1 81 ? 5.739 -2.683 -11.392 1.00 97.19 81 SER A C 1
ATOM 595 O O . SER A 1 81 ? 6.844 -2.645 -10.835 1.00 97.19 81 SER A O 1
ATOM 597 N N . ALA A 1 82 ? 5.313 -3.756 -12.064 1.00 96.12 82 ALA A N 1
ATOM 598 C CA . ALA A 1 82 ? 6.079 -4.998 -12.146 1.00 96.12 82 ALA A CA 1
ATOM 599 C C . ALA A 1 82 ? 7.406 -4.825 -12.900 1.00 96.12 82 ALA A C 1
ATOM 601 O O . ALA A 1 82 ? 8.401 -5.459 -12.550 1.00 96.12 82 ALA A O 1
ATOM 602 N N . LYS A 1 83 ? 7.419 -3.966 -13.930 1.00 95.94 83 LYS A N 1
ATOM 603 C CA . LYS A 1 83 ? 8.576 -3.731 -14.813 1.00 95.94 83 LYS A CA 1
ATOM 604 C C . LYS A 1 83 ? 9.194 -2.332 -14.668 1.00 95.94 83 LYS A C 1
ATOM 606 O O . LYS A 1 83 ? 10.030 -1.939 -15.477 1.00 95.94 83 LYS A O 1
ATOM 611 N N . GLY A 1 84 ? 8.806 -1.577 -13.639 1.00 95.88 84 GLY A N 1
ATOM 612 C CA . GLY A 1 84 ? 9.301 -0.219 -13.393 1.00 95.88 84 GLY A CA 1
ATOM 613 C C . GLY A 1 84 ? 8.724 0.834 -14.345 1.00 95.88 84 GLY A C 1
ATOM 614 O O . GLY A 1 84 ? 7.703 0.609 -14.993 1.00 95.88 84 GLY A O 1
ATOM 615 N N . PHE A 1 85 ? 9.342 2.014 -14.383 1.00 94.44 85 PHE A N 1
ATOM 616 C CA . PHE A 1 85 ? 8.826 3.174 -15.128 1.00 94.44 85 PHE A CA 1
ATOM 617 C C . PHE A 1 85 ? 9.327 3.267 -16.575 1.00 94.44 85 PHE A C 1
ATOM 619 O O . PHE A 1 85 ? 8.787 4.050 -17.349 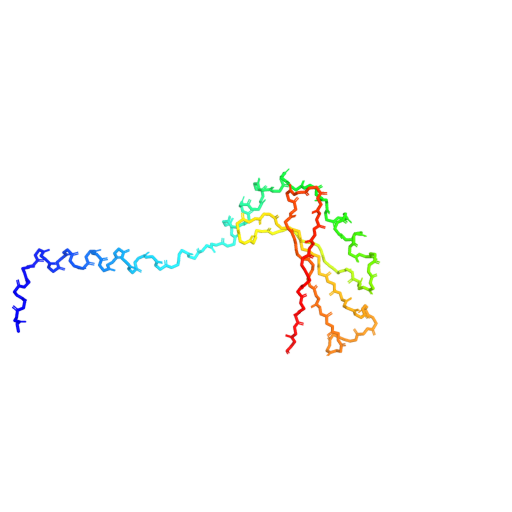1.00 94.44 85 PHE A O 1
ATOM 626 N N . ASP A 1 86 ? 10.327 2.464 -16.945 1.00 96.25 86 ASP A N 1
ATOM 627 C CA . ASP A 1 86 ? 10.896 2.454 -18.300 1.00 96.25 86 ASP A CA 1
ATOM 628 C C . ASP A 1 86 ? 10.084 1.592 -19.284 1.00 96.25 86 ASP A C 1
ATOM 630 O O . ASP A 1 86 ? 10.337 1.613 -20.487 1.00 96.25 86 ASP A O 1
ATOM 634 N N . THR A 1 87 ? 9.113 0.821 -18.785 1.00 95.00 87 THR A N 1
ATOM 635 C CA . THR A 1 87 ? 8.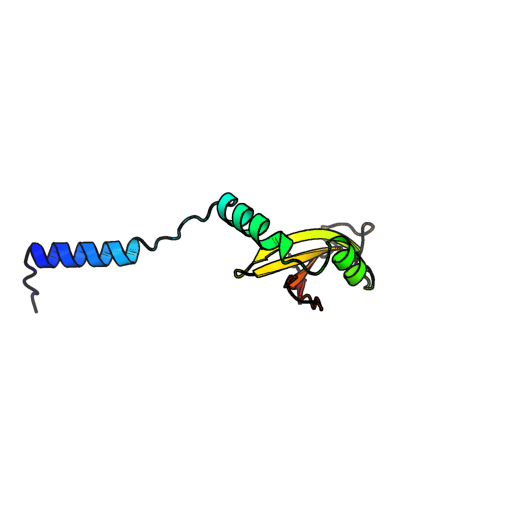218 -0.002 -19.609 1.00 95.00 87 THR A CA 1
ATOM 636 C C . THR A 1 87 ? 6.885 0.712 -19.801 1.00 95.00 87 THR A C 1
ATOM 638 O O . THR A 1 87 ? 6.288 1.168 -18.823 1.00 95.00 87 THR A O 1
ATOM 641 N N . ALA A 1 88 ? 6.412 0.777 -21.049 1.00 94.75 88 ALA A N 1
ATOM 642 C CA . ALA A 1 88 ? 5.106 1.333 -21.391 1.00 94.75 88 ALA A CA 1
ATOM 643 C C . ALA A 1 88 ? 3.977 0.586 -20.659 1.00 94.75 88 ALA A C 1
ATOM 645 O O . ALA A 1 88 ? 4.112 -0.599 -20.356 1.00 94.75 88 ALA A O 1
ATOM 646 N N . ALA A 1 89 ? 2.885 1.279 -20.332 1.00 92.31 89 ALA A N 1
ATOM 647 C CA . ALA A 1 89 ? 1.848 0.741 -19.450 1.00 92.31 89 ALA A CA 1
ATOM 648 C C . ALA A 1 89 ? 1.168 -0.506 -20.040 1.00 92.31 89 ALA A C 1
ATOM 650 O O . ALA A 1 89 ? 0.940 -1.463 -19.309 1.00 92.31 89 ALA A O 1
ATOM 651 N N . GLU A 1 90 ? 0.937 -0.514 -21.355 1.00 92.50 90 GLU A N 1
ATOM 652 C CA . GLU A 1 90 ? 0.371 -1.625 -22.131 1.00 92.50 90 GLU A CA 1
ATOM 653 C C . GLU A 1 90 ? 1.252 -2.883 -22.151 1.00 92.50 90 GLU A C 1
ATOM 655 O O . GLU A 1 90 ? 0.762 -3.985 -22.379 1.00 92.50 90 GLU A O 1
ATOM 660 N N . ASP A 1 91 ? 2.550 -2.723 -21.886 1.00 94.56 91 ASP A N 1
ATOM 661 C CA . ASP A 1 91 ? 3.515 -3.815 -21.770 1.00 94.56 91 ASP A CA 1
ATOM 662 C C . ASP A 1 91 ? 3.868 -4.105 -20.302 1.00 94.56 91 ASP A C 1
ATOM 664 O O . ASP A 1 91 ? 4.768 -4.907 -20.024 1.00 94.56 91 ASP A O 1
ATOM 668 N N . ASN A 1 92 ? 3.208 -3.456 -19.340 1.00 93.62 92 ASN A N 1
ATOM 669 C CA . ASN A 1 92 ? 3.474 -3.593 -17.912 1.00 93.62 92 ASN A CA 1
ATOM 670 C C . ASN A 1 92 ? 2.366 -4.386 -17.207 1.00 93.62 92 ASN A C 1
ATOM 672 O O . ASN A 1 92 ? 1.368 -4.786 -17.793 1.00 93.62 92 ASN A O 1
ATOM 676 N N . SER A 1 93 ? 2.567 -4.658 -15.925 1.00 93.94 93 SER A N 1
ATOM 677 C CA . SER A 1 93 ? 1.514 -5.159 -15.050 1.00 93.94 93 SER A CA 1
ATOM 678 C C . SER A 1 93 ? 1.558 -4.366 -13.761 1.00 93.94 93 SER A C 1
ATOM 680 O O . SER A 1 93 ? 2.635 -4.147 -13.194 1.00 93.94 93 SER A O 1
ATOM 682 N N . PHE A 1 94 ? 0.385 -3.951 -13.304 1.00 95.12 94 PHE A N 1
ATOM 683 C CA . PHE A 1 94 ? 0.232 -3.294 -12.021 1.00 95.12 94 PHE A CA 1
ATOM 684 C C . PHE A 1 94 ? -0.283 -4.319 -11.025 1.00 95.12 94 PHE A C 1
ATOM 686 O O . PHE A 1 94 ? -1.231 -5.054 -11.299 1.00 95.12 94 PHE A O 1
ATOM 693 N N . ASN A 1 95 ? 0.393 -4.407 -9.887 1.00 97.06 95 ASN A N 1
ATOM 694 C CA . ASN A 1 95 ? 0.056 -5.370 -8.850 1.00 97.06 95 ASN A CA 1
ATOM 695 C C . ASN A 1 95 ? -0.285 -4.635 -7.562 1.00 97.06 95 ASN A C 1
ATOM 697 O O . ASN A 1 95 ? 0.142 -3.500 -7.345 1.00 97.06 95 ASN A O 1
ATOM 701 N N . GLU A 1 96 ? -0.999 -5.317 -6.683 1.00 98.00 96 GLU A N 1
ATOM 702 C CA . GLU A 1 96 ? -1.284 -4.855 -5.335 1.00 98.00 96 GLU A CA 1
ATOM 703 C C . GLU A 1 96 ? -0.749 -5.858 -4.319 1.00 98.00 96 GLU A C 1
ATOM 705 O O . GLU A 1 96 ? -1.000 -7.058 -4.405 1.00 98.00 96 GLU A O 1
ATOM 710 N N . TYR A 1 97 ? -0.021 -5.360 -3.328 1.00 98.25 97 TYR A N 1
ATOM 711 C CA . TYR A 1 97 ? 0.316 -6.095 -2.119 1.00 98.25 97 TYR A CA 1
ATOM 712 C C . TYR A 1 97 ? -0.587 -5.598 -0.998 1.00 98.25 97 TYR A C 1
ATOM 714 O O . TYR A 1 97 ? -0.327 -4.535 -0.436 1.00 98.25 97 TYR A O 1
ATOM 722 N N . ILE A 1 98 ? -1.622 -6.368 -0.662 1.00 97.94 98 ILE A N 1
ATOM 723 C CA . ILE A 1 98 ? -2.639 -5.999 0.329 1.00 97.94 98 ILE A CA 1
ATOM 724 C C . ILE A 1 98 ? -2.609 -6.937 1.536 1.00 97.94 98 ILE A C 1
ATOM 726 O O . ILE A 1 98 ? -2.560 -8.164 1.412 1.00 97.94 98 ILE A O 1
ATOM 730 N N . GLY A 1 99 ? -2.643 -6.373 2.743 1.00 97.38 99 GLY A N 1
ATOM 731 C CA . GLY A 1 99 ? -2.662 -7.157 3.977 1.00 97.38 99 GLY A CA 1
ATOM 732 C C . GLY A 1 99 ? -3.154 -6.374 5.187 1.00 97.38 99 GLY A C 1
ATOM 733 O O . GLY A 1 99 ? -3.041 -5.152 5.238 1.00 97.38 99 GLY A O 1
ATOM 734 N N . GLU A 1 100 ? -3.678 -7.092 6.179 1.00 97.25 100 GLU A N 1
ATOM 735 C CA . GLU A 1 100 ? -4.174 -6.503 7.425 1.00 97.25 100 GLU A CA 1
ATOM 736 C C . GLU A 1 100 ? -3.027 -5.840 8.202 1.00 97.25 100 GLU A C 1
ATOM 738 O O . GLU A 1 100 ? -1.999 -6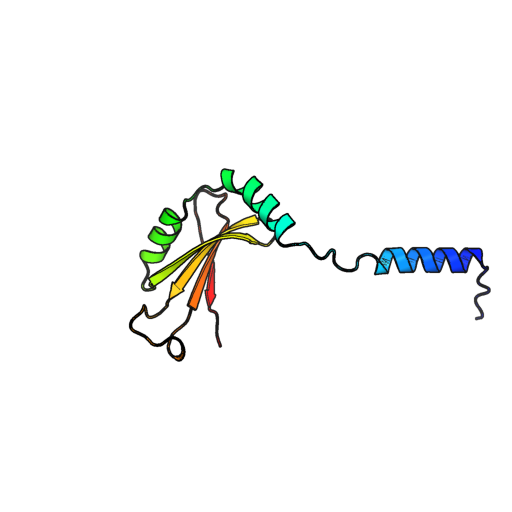.466 8.474 1.00 97.25 100 GLU A O 1
ATOM 743 N N . VAL A 1 101 ? -3.205 -4.571 8.578 1.00 97.38 101 VAL A N 1
ATOM 744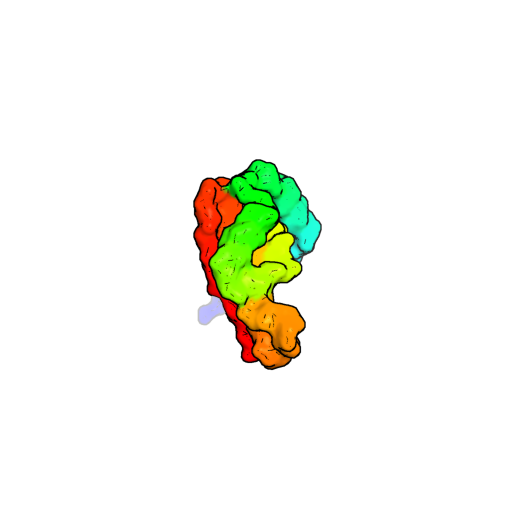 C CA . VAL A 1 101 ? -2.144 -3.745 9.188 1.00 97.38 101 VAL A CA 1
ATOM 745 C C . VAL A 1 101 ? -2.309 -3.573 10.700 1.00 97.38 101 VAL A C 1
ATOM 747 O O . VAL A 1 101 ? -1.587 -2.814 11.335 1.00 97.38 101 VAL A O 1
ATOM 750 N N . THR A 1 102 ? -3.237 -4.298 11.319 1.00 96.38 102 THR A N 1
ATOM 751 C CA . THR A 1 102 ? -3.455 -4.301 12.780 1.00 96.38 102 THR A CA 1
ATOM 752 C C . THR A 1 102 ? -2.514 -5.261 13.523 1.00 96.38 102 THR A C 1
ATOM 754 O O . THR A 1 102 ? -2.460 -5.252 14.757 1.00 96.38 102 THR A O 1
ATOM 757 N N . THR A 1 103 ? -1.745 -6.070 12.787 1.00 89.38 103 THR A N 1
ATOM 758 C CA . THR A 1 103 ? -0.805 -7.064 13.320 1.00 89.38 103 THR A CA 1
ATOM 759 C C . THR A 1 103 ? 0.643 -6.590 13.186 1.00 89.38 103 THR A C 1
ATOM 761 O O . THR A 1 103 ? 0.973 -5.772 12.332 1.00 89.38 103 THR A O 1
ATOM 764 N N . THR A 1 104 ? 1.545 -7.105 14.023 1.00 81.75 104 THR A N 1
ATOM 765 C CA . THR A 1 104 ? 2.974 -6.735 13.992 1.00 81.75 104 THR A CA 1
ATOM 766 C C . THR A 1 104 ? 3.738 -7.310 12.799 1.00 81.75 104 THR A C 1
ATOM 768 O O . THR A 1 104 ? 4.894 -6.954 12.586 1.00 81.75 104 THR A O 1
ATOM 771 N N . SER A 1 105 ? 3.136 -8.224 12.036 1.00 90.19 105 SER A N 1
ATOM 772 C CA . SER A 1 105 ? 3.774 -8.897 10.905 1.00 90.19 105 SER A CA 1
ATOM 773 C C . SER A 1 105 ? 2.856 -8.843 9.693 1.00 90.19 105 SER A C 1
ATOM 775 O O . SER A 1 105 ? 1.943 -9.651 9.545 1.00 90.19 105 SER A O 1
ATOM 777 N N . TRP A 1 106 ? 3.118 -7.880 8.813 1.00 95.62 106 TRP A N 1
ATOM 778 C CA . TRP A 1 106 ? 2.349 -7.699 7.589 1.00 95.62 106 TRP A CA 1
ATOM 779 C C . TRP A 1 106 ? 2.795 -8.707 6.532 1.00 95.62 106 TRP A C 1
ATOM 781 O O . TRP A 1 106 ? 3.935 -8.694 6.064 1.00 95.62 106 TRP A O 1
ATOM 791 N N . THR A 1 107 ? 1.881 -9.612 6.196 1.00 95.31 107 THR A N 1
ATOM 792 C CA . THR A 1 107 ? 2.060 -10.690 5.217 1.00 95.31 107 THR A CA 1
ATOM 793 C C . THR A 1 107 ? 1.073 -10.473 4.070 1.00 95.31 107 THR A C 1
ATOM 795 O O . THR A 1 107 ? 0.014 -11.102 4.036 1.00 95.31 107 THR A O 1
ATOM 798 N N . PRO A 1 108 ? 1.356 -9.514 3.168 1.00 96.81 108 PRO A N 1
ATOM 799 C CA . PRO A 1 108 ? 0.411 -9.146 2.130 1.00 96.81 108 PRO A CA 1
ATOM 800 C C . PRO A 1 108 ? 0.229 -10.270 1.115 1.00 96.81 108 PRO A C 1
ATOM 802 O O . PRO A 1 108 ? 1.170 -10.988 0.767 1.00 96.81 108 PRO A O 1
ATOM 805 N N . LYS A 1 109 ? -0.992 -10.379 0.603 1.00 96.94 109 LYS A N 1
ATOM 806 C CA . LYS A 1 109 ? -1.279 -11.132 -0.612 1.00 96.94 109 LYS A CA 1
ATOM 807 C C . LYS A 1 109 ? -0.931 -10.257 -1.806 1.00 96.94 109 LYS A C 1
ATOM 809 O O . LYS A 1 109 ? -1.172 -9.056 -1.764 1.00 96.94 109 LYS A O 1
ATOM 814 N N . LYS A 1 110 ? -0.379 -10.875 -2.848 1.00 96.81 110 LYS A N 1
ATOM 815 C CA . LYS A 1 110 ? -0.165 -10.219 -4.132 1.00 96.81 110 LYS A CA 1
ATOM 816 C C . LYS A 1 110 ? -1.366 -10.484 -5.035 1.00 96.81 110 LYS A C 1
ATOM 818 O O . LYS A 1 110 ? -1.644 -11.645 -5.336 1.00 96.81 110 LYS A O 1
ATOM 823 N N . GLU A 1 111 ? -2.017 -9.427 -5.479 1.00 95.25 111 GLU A N 1
ATOM 824 C CA . GLU A 1 111 ? -3.008 -9.437 -6.547 1.00 95.25 111 GLU A CA 1
ATOM 825 C C . GLU A 1 111 ? -2.377 -8.880 -7.826 1.00 95.25 111 GLU A C 1
ATOM 827 O O . GLU A 1 111 ? -1.567 -7.953 -7.780 1.00 95.25 111 GLU A O 1
ATOM 832 N N . VAL A 1 112 ? -2.686 -9.503 -8.962 1.00 92.12 112 VAL A N 1
ATOM 833 C CA . VAL A 1 112 ? -2.208 -9.092 -10.286 1.00 92.12 112 VAL A CA 1
ATOM 834 C C . VAL A 1 112 ? -3.425 -8.616 -11.057 1.00 92.12 112 VAL A C 1
ATOM 836 O O . VAL A 1 112 ? -4.328 -9.416 -11.308 1.00 92.12 112 VAL A O 1
ATOM 839 N N . PHE A 1 113 ? -3.442 -7.344 -11.442 1.00 83.06 113 PHE A N 1
ATOM 840 C CA . PHE A 1 113 ? -4.482 -6.823 -12.318 1.00 83.06 113 PHE A CA 1
ATOM 841 C C . PHE A 1 113 ? -4.098 -7.184 -13.753 1.00 83.06 113 PHE A C 1
ATOM 843 O O . PHE A 1 113 ? -3.156 -6.627 -14.312 1.00 83.06 113 PHE A O 1
ATOM 850 N N . ALA A 1 114 ? -4.755 -8.209 -14.291 1.00 69.69 114 ALA A N 1
ATOM 851 C CA . ALA A 1 114 ? -4.612 -8.605 -15.685 1.00 69.69 114 ALA A CA 1
ATOM 852 C C . ALA A 1 114 ? -5.651 -7.869 -16.537 1.00 69.69 114 ALA A C 1
ATOM 854 O O . ALA A 1 114 ? -6.803 -7.742 -16.114 1.00 69.69 114 ALA A O 1
ATOM 855 N N . ASP A 1 115 ? -5.224 -7.427 -17.717 1.00 62.53 115 ASP A N 1
ATOM 856 C CA . ASP A 1 115 ? -6.085 -6.843 -18.752 1.00 62.53 115 ASP A CA 1
ATOM 857 C C . ASP A 1 115 ? -6.984 -7.893 -19.434 1.00 62.53 115 ASP A C 1
ATOM 859 O O . ASP A 1 115 ? -6.558 -9.070 -19.563 1.00 62.53 115 ASP A O 1
#

Organism: Chiloscyllium punctatum (NCBI:txid137246)

Foldseek 3Di:
DDDPQDPVNVVVVVVVVCVVVVVPDPPCPPVNFVVLQVVCVVLFQDDQVRVLVVPVVDQWHWDDWDWGQDPNATKIKTKTWNNPDVDDPVRIWIKIFMAGRNDNDTDTDIDIDDD